Protein AF-A0A2V5YH04-F1 (afdb_monomer)

pLDDT: mean 80.99, std 14.33, range [38.34, 94.12]

Solvent-accessible surface area (backbone atoms only — not comparable to full-atom values): 3971 Å² total; per-residue (Å²): 131,85,84,80,72,72,72,77,68,69,85,50,70,69,36,42,30,38,37,30,36,61,62,99,78,57,46,77,77,46,74,45,78,32,60,45,68,68,56,45,52,54,47,46,38,70,75,67,68,50,49,81,75,50,55,81,28,55,44,79,42,83,43,135

Secondary structure (DSSP, 8-state):
--------------EEEEEEE-SSS-EEEEEEEESSHHHHHHHHHHHHT--HHHHTTEEEEEE-

Foldseek 3Di:
DDDPCPVPVPQQQWWKKWKWFDDPPIHTPGIDTGRDQVVVLVCCCVVVVDDPVRSVRIDIGTDD

Structure (mmCIF, N/CA/C/O backbone):
data_AF-A0A2V5YH04-F1
#
_entry.id   AF-A0A2V5YH04-F1
#
loop_
_atom_site.group_PDB
_atom_site.id
_atom_site.type_symbol
_atom_site.label_atom_id
_atom_site.label_alt_id
_atom_site.label_comp_id
_atom_site.label_asym_id
_atom_site.label_entity_id
_atom_site.label_seq_id
_atom_site.pdbx_PDB_ins_code
_atom_site.Cartn_x
_atom_site.Cartn_y
_atom_site.Cartn_z
_atom_site.occupancy
_atom_site.B_iso_or_equiv
_atom_site.auth_seq_id
_atom_site.auth_comp_id
_atom_site.auth_asym_id
_atom_site.auth_atom_id
_atom_site.pdbx_PDB_model_num
ATOM 1 N N . MET A 1 1 ? 31.971 20.843 -7.617 1.00 38.34 1 MET A N 1
ATOM 2 C CA . MET A 1 1 ? 30.665 21.214 -8.204 1.00 38.34 1 MET A CA 1
ATOM 3 C C . MET A 1 1 ? 29.767 19.994 -8.183 1.00 38.34 1 MET A C 1
ATOM 5 O O . MET A 1 1 ? 30.227 18.905 -8.497 1.00 38.34 1 MET A O 1
ATOM 9 N N . SER A 1 2 ? 28.557 20.176 -7.666 1.00 43.47 2 SER A N 1
ATOM 10 C CA . SER A 1 2 ? 27.657 19.140 -7.164 1.00 43.47 2 SER A CA 1
ATOM 11 C C . SER A 1 2 ?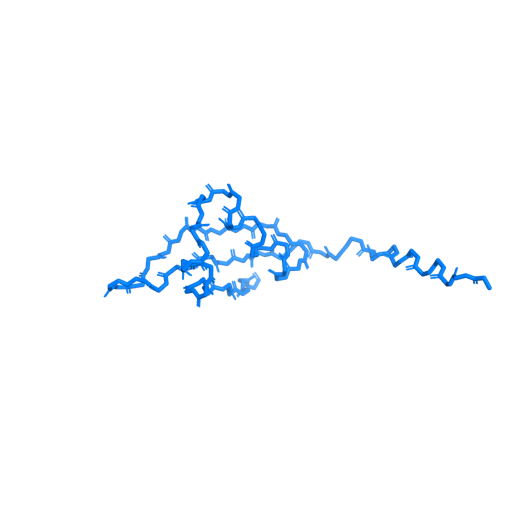 27.412 17.993 -8.144 1.00 43.47 2 SER A C 1
ATOM 13 O O . SER A 1 2 ? 27.103 18.196 -9.313 1.00 43.47 2 SER A O 1
ATOM 15 N N . SER A 1 3 ? 27.548 16.777 -7.616 1.00 49.41 3 SER A N 1
ATOM 16 C CA . SER A 1 3 ? 27.296 15.505 -8.284 1.00 49.41 3 SER A CA 1
ATOM 17 C C . SER A 1 3 ? 25.859 15.448 -8.805 1.00 49.41 3 SER A C 1
ATOM 19 O O . SER A 1 3 ? 24.930 15.115 -8.071 1.00 49.41 3 SER A O 1
ATOM 21 N N . LEU A 1 4 ? 25.675 15.743 -10.092 1.00 56.75 4 LEU A N 1
ATOM 22 C CA . LEU A 1 4 ? 24.477 15.384 -10.844 1.00 56.75 4 LEU A CA 1
ATOM 23 C C . LEU A 1 4 ? 24.524 13.880 -11.125 1.00 56.75 4 LEU A C 1
ATOM 25 O O . LEU A 1 4 ? 24.583 13.432 -12.267 1.00 56.75 4 LEU A O 1
ATOM 29 N N . ARG A 1 5 ? 24.447 13.066 -10.068 1.00 50.56 5 ARG A N 1
ATOM 30 C CA . ARG A 1 5 ? 23.877 11.725 -10.192 1.00 50.56 5 ARG A CA 1
ATOM 31 C C . ARG A 1 5 ? 22.386 11.924 -10.424 1.00 50.56 5 ARG A C 1
ATOM 33 O O . ARG A 1 5 ? 21.573 11.670 -9.539 1.00 50.56 5 ARG A O 1
ATOM 40 N N . SER A 1 6 ? 22.038 12.387 -11.626 1.00 52.41 6 SER A N 1
ATOM 41 C CA . SER A 1 6 ? 20.751 12.060 -12.213 1.00 52.41 6 SER A CA 1
ATOM 42 C C . SER A 1 6 ? 20.769 10.546 -12.308 1.00 52.41 6 SER A C 1
ATOM 44 O O . SER A 1 6 ? 21.344 9.949 -13.217 1.00 52.41 6 SER A O 1
ATOM 46 N N . ARG A 1 7 ? 20.289 9.915 -11.236 1.00 56.31 7 ARG A N 1
ATOM 47 C CA . ARG A 1 7 ? 20.001 8.499 -11.178 1.00 56.31 7 ARG A CA 1
ATOM 48 C C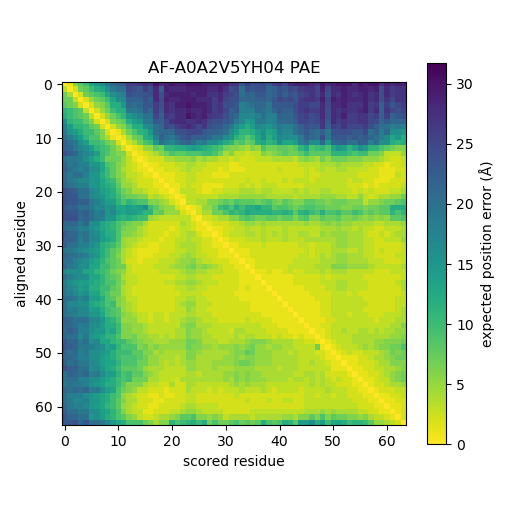 . ARG A 1 7 ? 18.867 8.342 -12.174 1.00 56.31 7 ARG A C 1
ATOM 50 O O . ARG A 1 7 ? 17.705 8.384 -11.790 1.00 56.31 7 ARG A O 1
ATOM 57 N N . ILE A 1 8 ? 19.219 8.223 -13.453 1.00 54.75 8 ILE A N 1
ATOM 58 C CA . ILE A 1 8 ? 18.359 7.651 -14.475 1.00 54.75 8 ILE A CA 1
ATOM 59 C C . ILE A 1 8 ? 18.172 6.219 -13.995 1.00 54.75 8 ILE A C 1
ATOM 61 O O . ILE A 1 8 ? 18.952 5.313 -14.277 1.00 54.75 8 ILE A O 1
ATOM 65 N N . GLN A 1 9 ? 17.219 6.063 -13.085 1.00 55.38 9 GLN A N 1
ATOM 66 C CA . GLN A 1 9 ? 16.777 4.786 -12.598 1.00 55.38 9 GLN A CA 1
ATOM 67 C C . GLN A 1 9 ? 16.126 4.188 -13.836 1.00 55.38 9 GLN A C 1
ATOM 69 O O . GLN A 1 9 ? 15.065 4.653 -14.250 1.00 55.38 9 GLN A O 1
ATOM 74 N N . ALA A 1 10 ? 16.823 3.252 -14.491 1.00 55.84 10 ALA A N 1
ATOM 75 C CA . ALA A 1 10 ? 16.249 2.462 -15.572 1.00 55.84 10 ALA A CA 1
ATOM 76 C C . ALA A 1 10 ? 14.819 2.080 -15.166 1.00 55.84 10 ALA A C 1
ATOM 78 O O . ALA A 1 10 ? 14.639 1.770 -13.979 1.00 55.84 10 ALA A O 1
ATOM 79 N N . PRO A 1 11 ? 13.821 2.149 -16.070 1.00 57.53 11 PRO A N 1
ATOM 80 C C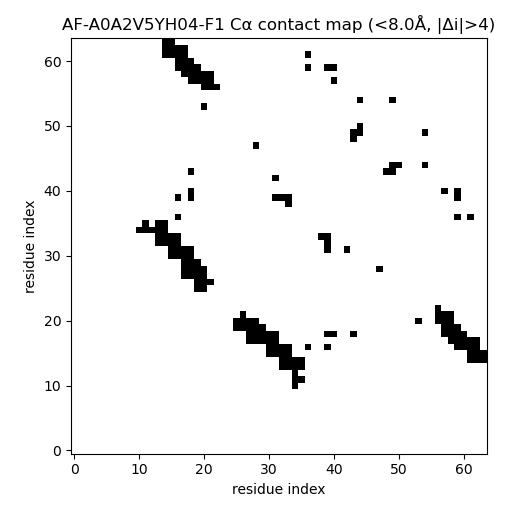A . PRO A 1 11 ? 12.442 1.851 -15.716 1.00 57.53 11 PRO A CA 1
ATOM 81 C C . PRO A 1 11 ? 12.421 0.451 -15.112 1.00 57.53 11 PRO A C 1
ATOM 83 O O . PRO A 1 11 ? 12.575 -0.558 -15.801 1.00 57.53 11 PRO A O 1
ATOM 86 N N . ARG A 1 12 ? 12.349 0.396 -13.778 1.00 65.25 12 ARG A N 1
ATOM 87 C CA . ARG A 1 12 ? 12.220 -0.862 -13.059 1.00 65.25 12 ARG A CA 1
ATOM 88 C C . ARG A 1 12 ? 10.895 -1.421 -13.537 1.00 65.25 12 ARG A C 1
ATOM 90 O O . ARG A 1 12 ? 9.934 -0.659 -13.632 1.00 65.25 12 ARG A O 1
ATOM 97 N N . LYS A 1 13 ? 10.862 -2.710 -13.887 1.00 80.25 13 LYS A N 1
ATOM 98 C CA . LYS A 1 13 ? 9.612 -3.376 -14.265 1.00 80.25 13 LYS A CA 1
ATOM 99 C C . LYS A 1 13 ? 8.537 -2.960 -13.265 1.00 80.25 13 LYS A C 1
ATOM 101 O O . LYS A 1 13 ? 8.788 -3.015 -12.057 1.00 80.25 13 LYS A O 1
ATOM 106 N N . ASN A 1 14 ? 7.406 -2.481 -13.777 1.00 83.19 14 ASN A N 1
ATOM 107 C CA . ASN A 1 14 ? 6.288 -2.119 -12.925 1.00 83.19 14 ASN A CA 1
ATOM 108 C C . ASN A 1 14 ? 5.929 -3.350 -12.099 1.00 83.19 14 ASN A C 1
ATOM 110 O O . ASN A 1 14 ? 5.827 -4.455 -12.629 1.00 83.19 14 ASN A O 1
ATOM 114 N N . LYS A 1 15 ? 5.819 -3.143 -10.794 1.00 89.25 15 LYS A N 1
ATOM 115 C CA . LYS A 1 15 ? 5.356 -4.148 -9.852 1.00 89.25 15 LYS A CA 1
ATOM 116 C C . LYS A 1 15 ? 3.950 -3.767 -9.448 1.00 89.25 15 LYS A C 1
ATOM 118 O O . LYS A 1 15 ? 3.625 -2.578 -9.379 1.00 89.25 15 LYS A O 1
ATOM 123 N N . THR A 1 16 ? 3.138 -4.765 -9.159 1.00 91.62 16 THR A N 1
ATOM 124 C CA . THR A 1 16 ? 1.814 -4.535 -8.601 1.00 91.62 16 THR A CA 1
ATOM 125 C C . THR A 1 16 ? 1.962 -4.383 -7.094 1.00 91.62 16 THR A C 1
ATOM 127 O O . THR A 1 16 ? 2.648 -5.162 -6.443 1.00 91.62 16 THR A O 1
ATOM 130 N N . TRP A 1 17 ? 1.341 -3.366 -6.512 1.00 94.12 17 TRP A N 1
ATOM 131 C CA . TRP A 1 17 ? 1.395 -3.098 -5.080 1.00 94.12 17 TRP A CA 1
ATOM 132 C C . TRP A 1 17 ? -0.012 -3.011 -4.526 1.00 94.12 17 TRP A C 1
ATOM 134 O O . TRP A 1 17 ? -0.799 -2.180 -4.968 1.00 94.12 17 TRP A O 1
ATOM 144 N N . ARG A 1 18 ? -0.315 -3.821 -3.516 1.00 93.19 18 ARG A N 1
ATOM 145 C CA . ARG A 1 18 ? -1.549 -3.720 -2.748 1.00 93.19 18 ARG A CA 1
ATOM 146 C C . ARG A 1 18 ? -1.422 -2.634 -1.696 1.00 93.19 18 ARG A C 1
ATOM 148 O O . ARG A 1 18 ? -0.511 -2.654 -0.868 1.00 93.19 18 ARG A O 1
ATOM 155 N N . LEU A 1 19 ? -2.388 -1.731 -1.696 1.00 91.94 19 LEU A N 1
ATOM 156 C CA . LEU A 1 19 ? -2.535 -0.657 -0.730 1.00 91.94 19 LEU A CA 1
ATOM 157 C C . LEU A 1 19 ? -3.616 -1.045 0.273 1.00 91.94 19 LEU A C 1
ATOM 159 O O . LEU A 1 19 ? -4.763 -1.298 -0.097 1.00 91.94 19 LEU A O 1
ATOM 163 N N . THR A 1 20 ? -3.255 -1.086 1.549 1.00 90.69 20 THR A N 1
ATOM 164 C CA . THR A 1 20 ? -4.180 -1.363 2.653 1.00 90.69 20 THR A CA 1
ATOM 165 C C . THR A 1 20 ? -4.025 -0.276 3.700 1.00 90.69 20 THR A C 1
ATOM 167 O O . THR A 1 20 ? -2.905 0.095 4.024 1.00 90.69 20 THR A O 1
ATOM 170 N N . ILE A 1 21 ? -5.121 0.240 4.244 1.00 90.00 21 ILE A N 1
ATOM 171 C CA . ILE A 1 21 ? -5.086 1.176 5.365 1.00 90.00 21 ILE A CA 1
ATOM 172 C C . ILE A 1 21 ? -5.540 0.493 6.651 1.00 90.00 21 ILE A C 1
ATOM 174 O O . ILE A 1 21 ? -6.618 -0.103 6.726 1.00 90.00 21 ILE A O 1
ATOM 178 N N . ILE A 1 22 ? -4.718 0.592 7.690 1.00 87.12 22 ILE A N 1
ATOM 179 C CA . ILE A 1 22 ? -5.029 0.060 9.014 1.00 87.12 22 ILE A CA 1
ATOM 180 C C . ILE A 1 22 ? -5.927 1.067 9.744 1.00 87.12 22 ILE A C 1
ATOM 182 O O . ILE A 1 22 ? -5.460 1.951 10.458 1.00 87.12 22 ILE A O 1
ATOM 186 N N . ARG A 1 23 ? -7.241 0.942 9.537 1.00 80.25 23 ARG A N 1
ATOM 187 C CA . ARG A 1 23 ? -8.276 1.553 10.394 1.00 80.25 23 ARG A CA 1
ATOM 188 C C . ARG A 1 23 ? -8.852 0.490 11.340 1.00 80.25 23 ARG A C 1
ATOM 190 O O .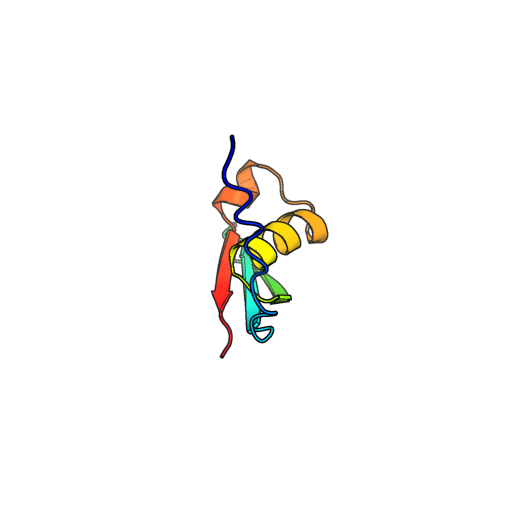 ARG A 1 23 ? -8.134 -0.416 11.744 1.00 80.25 23 ARG A O 1
ATOM 197 N N . SER A 1 24 ? -10.142 0.551 11.666 1.00 76.81 24 SER A N 1
ATOM 198 C CA . SER A 1 24 ? -10.791 -0.373 12.609 1.00 76.81 24 SER A CA 1
ATOM 199 C C . SER A 1 24 ? -10.753 -1.853 12.202 1.00 76.81 24 SER A C 1
ATOM 201 O O . SER A 1 24 ? -10.807 -2.708 13.079 1.00 76.81 24 SER A O 1
ATOM 203 N N . ARG A 1 25 ? -10.674 -2.185 10.903 1.00 78.88 25 ARG A N 1
ATOM 204 C CA . ARG A 1 25 ? -10.668 -3.585 10.421 1.00 78.88 25 ARG A CA 1
ATOM 205 C C . ARG A 1 25 ? -9.635 -3.911 9.338 1.00 78.88 25 ARG A C 1
ATOM 207 O O . ARG A 1 25 ? -9.670 -5.008 8.802 1.00 78.88 25 ARG A O 1
ATOM 214 N N . GLY A 1 26 ? -8.717 -2.992 9.026 1.00 82.69 26 GLY A N 1
ATOM 215 C CA . GLY A 1 26 ? -7.822 -3.129 7.870 1.00 82.69 26 GLY A CA 1
ATOM 216 C C . GLY A 1 26 ? -8.606 -3.095 6.553 1.00 82.69 26 GLY A C 1
ATOM 217 O O . GLY A 1 26 ? -9.2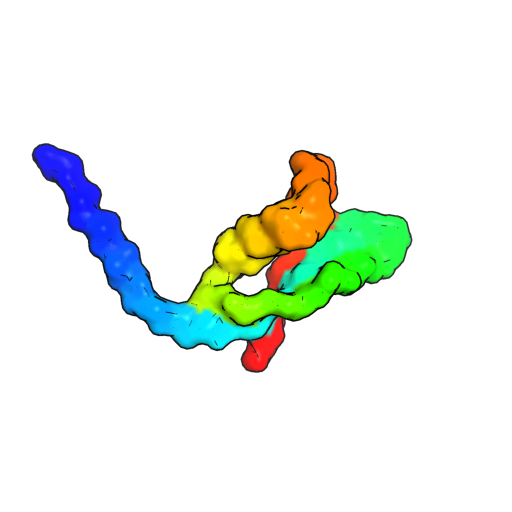45 -4.064 6.160 1.00 82.69 26 GLY A O 1
ATOM 218 N N . GLN A 1 27 ? -8.591 -1.960 5.862 1.00 88.94 27 GLN A N 1
ATOM 219 C CA . GLN A 1 27 ? -9.343 -1.774 4.623 1.00 88.94 27 GLN A CA 1
ATOM 220 C C . GLN A 1 27 ? -8.391 -1.801 3.430 1.00 88.94 27 GLN A C 1
ATOM 222 O O . GLN A 1 27 ? -7.473 -0.988 3.348 1.00 88.94 27 GLN A O 1
ATOM 227 N N . VAL A 1 28 ? -8.621 -2.709 2.481 1.00 89.88 28 VAL A N 1
ATOM 228 C CA . VAL A 1 28 ? -7.902 -2.688 1.201 1.00 89.88 28 VAL A CA 1
ATOM 229 C C . VAL A 1 28 ? -8.418 -1.510 0.376 1.00 89.88 28 VAL A C 1
ATOM 231 O O . VAL A 1 28 ? -9.621 -1.380 0.158 1.00 89.88 28 VAL A O 1
ATOM 234 N N . LEU A 1 29 ? -7.504 -0.645 -0.057 1.00 88.25 29 LEU A N 1
ATOM 235 C CA . LEU A 1 29 ? -7.802 0.527 -0.880 1.00 88.25 29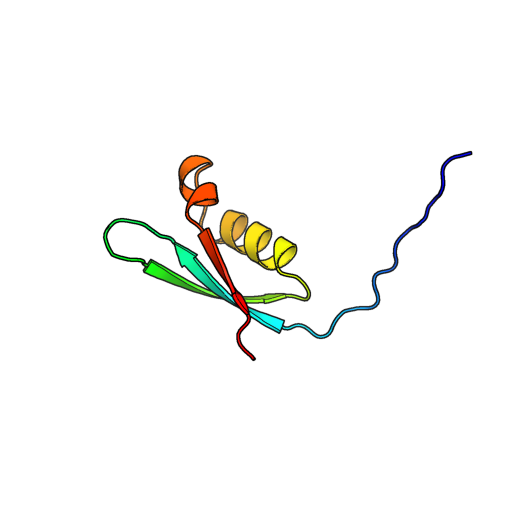 LEU A CA 1
ATOM 236 C C . LEU A 1 29 ? -7.758 0.190 -2.376 1.00 88.25 29 LEU A C 1
ATOM 238 O O . LEU A 1 29 ? -8.519 0.748 -3.163 1.00 88.25 29 LEU A O 1
ATOM 242 N N . GLY A 1 30 ? -6.887 -0.741 -2.767 1.00 89.75 30 GLY A N 1
ATOM 243 C CA . GLY A 1 30 ? -6.753 -1.219 -4.141 1.00 89.75 30 GLY A CA 1
ATOM 244 C C . GLY A 1 30 ? -5.332 -1.673 -4.451 1.00 89.75 30 GLY A C 1
ATOM 245 O O . GLY A 1 30 ? -4.473 -1.684 -3.571 1.00 89.75 30 GLY A O 1
ATOM 246 N N . ASP A 1 31 ? -5.089 -2.034 -5.706 1.00 92.38 31 ASP A N 1
ATOM 247 C CA . ASP A 1 31 ? -3.755 -2.343 -6.217 1.00 92.38 31 ASP A CA 1
ATOM 248 C C . ASP A 1 31 ? -3.280 -1.211 -7.161 1.00 92.38 31 ASP A C 1
ATOM 250 O O . ASP A 1 31 ? -4.094 -0.569 -7.830 1.00 92.38 31 ASP A O 1
ATOM 254 N N . VAL A 1 32 ? -1.973 -0.933 -7.194 1.00 90.31 32 VAL A N 1
ATOM 255 C CA . VAL A 1 32 ? -1.343 0.057 -8.086 1.00 90.31 32 VAL A CA 1
ATOM 256 C C . VAL A 1 32 ? -0.107 -0.524 -8.758 1.00 90.31 32 VAL A C 1
ATOM 258 O O . VAL A 1 32 ? 0.703 -1.183 -8.112 1.00 90.31 32 VAL A O 1
ATOM 261 N N . GLU A 1 33 ? 0.062 -0.253 -10.048 1.00 90.94 33 GLU A N 1
ATOM 262 C CA . GLU A 1 33 ? 1.248 -0.666 -10.798 1.00 90.94 33 GLU A CA 1
ATOM 263 C C . GLU A 1 33 ? 2.272 0.459 -10.840 1.00 90.94 33 GLU A C 1
ATOM 265 O O . GLU A 1 33 ? 2.076 1.481 -11.498 1.00 90.94 33 GLU A O 1
ATOM 270 N N . VAL A 1 34 ? 3.375 0.279 -10.122 1.00 90.12 34 VAL A N 1
ATOM 271 C CA . VAL A 1 34 ? 4.452 1.268 -10.047 1.00 90.12 34 VAL A CA 1
ATOM 272 C C . VAL A 1 34 ? 5.805 0.586 -9.838 1.00 90.12 34 VAL A C 1
ATOM 274 O O . VAL A 1 34 ? 5.885 -0.520 -9.298 1.00 90.12 34 VAL A O 1
ATOM 277 N N . PRO A 1 35 ? 6.908 1.232 -10.246 1.00 88.19 35 PRO A N 1
ATOM 278 C CA . PRO A 1 35 ? 8.240 0.632 -10.175 1.00 88.19 35 PRO A CA 1
ATOM 279 C C . PRO A 1 35 ? 8.786 0.479 -8.748 1.00 88.19 35 PRO A C 1
ATOM 281 O O . PRO A 1 35 ? 9.705 -0.316 -8.529 1.00 88.19 35 PRO A O 1
ATOM 284 N N . THR A 1 36 ? 8.295 1.262 -7.780 1.00 88.81 36 THR A N 1
ATOM 285 C CA . THR A 1 36 ? 8.836 1.279 -6.413 1.00 88.81 36 THR A CA 1
ATOM 286 C C . THR A 1 36 ? 7.757 1.423 -5.346 1.00 88.81 36 THR A C 1
ATOM 288 O O . THR A 1 36 ? 6.666 1.935 -5.599 1.00 88.81 36 THR A O 1
ATOM 291 N N . ARG A 1 37 ? 8.100 1.008 -4.121 1.00 87.81 37 ARG A N 1
ATOM 292 C CA . ARG A 1 37 ? 7.231 1.127 -2.947 1.00 87.81 37 ARG A CA 1
ATOM 293 C C . ARG A 1 37 ? 6.907 2.586 -2.627 1.00 87.81 37 ARG A C 1
ATOM 295 O O . ARG A 1 37 ? 5.768 2.898 -2.304 1.00 87.81 37 ARG A O 1
ATOM 302 N N . GLU A 1 38 ? 7.883 3.480 -2.750 1.00 89.19 38 GLU A N 1
ATOM 303 C CA . GLU A 1 38 ? 7.711 4.910 -2.467 1.00 89.19 38 GLU A CA 1
ATOM 304 C C . GLU A 1 38 ? 6.735 5.551 -3.461 1.00 89.19 38 GLU A C 1
ATOM 306 O O . GLU A 1 38 ? 5.906 6.378 -3.085 1.00 89.19 38 GLU A O 1
ATOM 311 N N . ALA A 1 39 ? 6.781 5.124 -4.728 1.00 89.19 39 ALA A N 1
ATOM 312 C CA . ALA A 1 39 ? 5.812 5.54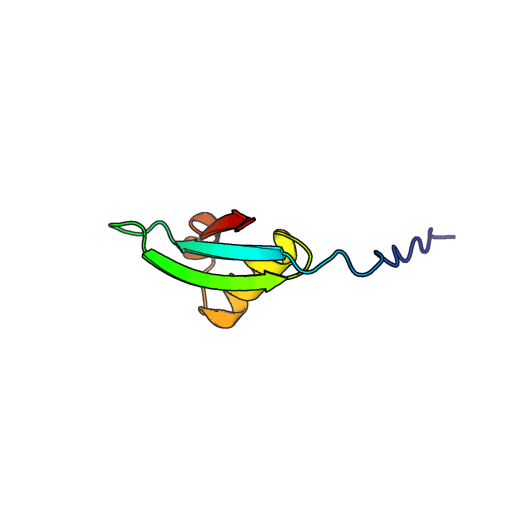4 -5.732 1.00 89.19 39 ALA A CA 1
ATOM 313 C C . ALA A 1 39 ? 4.405 5.008 -5.421 1.00 89.19 39 ALA A C 1
ATOM 315 O O . ALA A 1 39 ? 3.426 5.721 -5.637 1.00 89.19 39 ALA A O 1
ATOM 316 N N . ALA A 1 40 ? 4.291 3.792 -4.874 1.00 90.81 40 ALA A N 1
ATOM 317 C CA . ALA A 1 40 ? 3.006 3.218 -4.467 1.00 90.81 40 ALA A CA 1
ATOM 318 C C . ALA A 1 40 ? 2.411 3.971 -3.274 1.00 90.81 40 ALA A C 1
ATOM 320 O O . ALA A 1 40 ? 1.218 4.261 -3.270 1.00 90.81 40 ALA A O 1
ATOM 321 N N . GLU A 1 41 ? 3.236 4.352 -2.300 1.00 88.88 41 GLU A N 1
ATOM 322 C CA . GLU A 1 41 ? 2.812 5.171 -1.164 1.00 88.88 41 GLU A CA 1
ATOM 323 C C . GLU A 1 41 ? 2.362 6.568 -1.614 1.00 88.88 41 GLU A C 1
ATOM 325 O O . GLU A 1 41 ? 1.263 7.006 -1.274 1.00 88.88 41 GLU A O 1
ATOM 330 N N . ALA A 1 42 ? 3.145 7.243 -2.462 1.00 89.75 42 ALA A N 1
ATOM 331 C CA . ALA A 1 42 ? 2.765 8.541 -3.020 1.00 89.75 42 ALA A CA 1
ATOM 332 C C . ALA A 1 42 ? 1.462 8.459 -3.838 1.00 89.75 42 ALA A C 1
ATOM 334 O O . ALA A 1 42 ? 0.596 9.335 -3.732 1.00 89.75 42 ALA A O 1
ATOM 335 N N . ALA A 1 43 ? 1.293 7.388 -4.620 1.00 89.94 43 ALA A N 1
ATOM 336 C CA . ALA A 1 43 ? 0.062 7.117 -5.351 1.00 89.94 43 ALA A CA 1
ATOM 337 C C . ALA A 1 43 ? -1.118 6.875 -4.402 1.00 89.94 43 ALA A C 1
ATOM 339 O O . ALA A 1 43 ? -2.199 7.406 -4.650 1.00 89.94 43 ALA A O 1
ATOM 340 N N . ALA A 1 44 ? -0.918 6.145 -3.301 1.00 88.38 44 ALA A N 1
ATOM 341 C CA . ALA A 1 44 ? -1.944 5.905 -2.291 1.00 88.38 44 ALA A CA 1
ATOM 342 C C . ALA A 1 44 ? -2.433 7.218 -1.669 1.00 88.38 44 ALA A C 1
ATOM 344 O O . ALA A 1 44 ? -3.630 7.494 -1.638 1.00 88.38 44 ALA A O 1
ATOM 345 N N . VAL A 1 45 ? -1.499 8.069 -1.245 1.00 88.06 45 VAL A N 1
ATOM 346 C CA . VAL A 1 45 ? -1.811 9.373 -0.655 1.00 88.06 45 VAL A CA 1
ATOM 347 C C . VAL A 1 45 ? -2.584 10.254 -1.628 1.00 88.06 45 VAL A C 1
ATOM 349 O O . VAL A 1 45 ? -3.606 10.827 -1.254 1.00 88.06 45 VAL A O 1
ATOM 352 N N . LYS A 1 46 ? -2.122 10.343 -2.880 1.00 88.75 46 LYS A N 1
ATOM 353 C CA . LYS A 1 46 ? -2.750 11.181 -3.907 1.00 88.75 46 LYS A CA 1
ATOM 354 C C . LYS A 1 46 ? -4.124 10.654 -4.325 1.00 88.75 46 LYS A C 1
ATOM 356 O O . LYS A 1 46 ? -5.042 11.445 -4.506 1.00 88.75 46 LYS A O 1
ATOM 361 N N . ARG A 1 47 ? -4.265 9.338 -4.503 1.00 86.69 47 ARG A N 1
ATOM 362 C CA . ARG A 1 47 ? -5.486 8.704 -5.025 1.00 86.69 47 ARG A CA 1
ATOM 363 C C . ARG A 1 47 ? -6.588 8.595 -3.977 1.00 86.69 47 ARG A C 1
ATOM 365 O O . ARG A 1 47 ? -7.752 8.737 -4.329 1.00 86.69 47 ARG A O 1
ATOM 372 N N . PHE A 1 48 ? -6.227 8.352 -2.719 1.00 82.12 48 PHE A N 1
ATOM 373 C CA . PHE A 1 48 ? -7.187 8.138 -1.633 1.00 82.12 48 PHE A CA 1
ATOM 374 C C . PHE A 1 48 ? -7.308 9.332 -0.678 1.00 82.12 48 PHE A C 1
ATOM 376 O O . PHE A 1 48 ? -8.015 9.230 0.320 1.00 82.12 48 PHE A O 1
ATOM 383 N N . GLY A 1 49 ? -6.644 10.458 -0.975 1.00 84.31 49 GLY A N 1
ATOM 384 C CA . GLY A 1 49 ? -6.774 11.700 -0.205 1.00 84.31 49 GLY A CA 1
ATOM 385 C C . GLY A 1 49 ? -6.392 11.537 1.265 1.00 84.31 49 GLY A C 1
ATOM 386 O O . GLY A 1 49 ? -7.063 12.072 2.142 1.00 84.31 49 GLY A O 1
ATOM 387 N N . LEU A 1 50 ? -5.354 10.743 1.543 1.00 83.50 50 LEU A N 1
ATOM 388 C CA . LEU A 1 50 ? -5.039 10.319 2.905 1.00 83.50 50 LEU A CA 1
ATOM 389 C C . LEU A 1 50 ? -4.487 11.480 3.735 1.00 83.50 50 LEU A C 1
ATOM 391 O O . LEU A 1 50 ? -3.524 12.149 3.335 1.00 83.50 50 LEU A O 1
ATOM 395 N N . SER A 1 51 ? -5.090 11.680 4.909 1.00 84.56 51 SER A N 1
ATOM 396 C CA . SER A 1 51 ? -4.620 12.636 5.908 1.00 84.56 51 SER A CA 1
ATOM 397 C C . SER A 1 51 ? -3.218 12.245 6.404 1.00 84.56 51 SER A C 1
ATOM 399 O O . SER A 1 51 ? -2.819 11.083 6.282 1.00 84.56 51 SER A O 1
ATOM 401 N N . PRO A 1 52 ? -2.442 13.177 6.985 1.00 83.00 52 PRO A N 1
ATOM 402 C CA . PRO A 1 52 ? -1.134 12.857 7.566 1.00 83.00 52 PRO A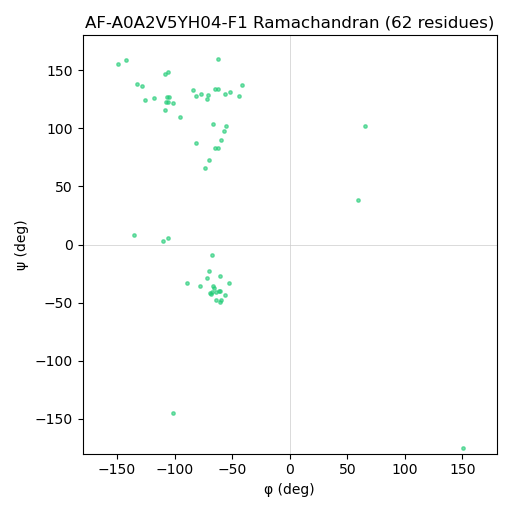 CA 1
ATOM 403 C C . PRO A 1 52 ? -1.184 11.703 8.581 1.00 83.00 52 PRO A C 1
ATOM 405 O O . PRO A 1 52 ? -0.258 10.903 8.667 1.00 83.00 52 PRO A O 1
ATOM 408 N N . GLU A 1 53 ? -2.293 11.590 9.306 1.00 83.31 53 GLU A N 1
ATOM 409 C CA . GLU A 1 53 ? -2.558 10.547 10.298 1.00 83.31 53 GLU A CA 1
ATOM 410 C C . GLU A 1 53 ? -2.753 9.176 9.638 1.00 83.31 53 GLU A C 1
ATOM 412 O O . GLU A 1 53 ? -2.231 8.160 10.102 1.00 83.31 53 GLU A O 1
ATOM 417 N N . ASP A 1 54 ? -3.478 9.158 8.519 1.00 83.31 54 ASP A N 1
ATOM 418 C CA . ASP A 1 54 ? -3.740 7.961 7.731 1.00 83.31 54 ASP A CA 1
ATOM 419 C C . ASP A 1 54 ? -2.486 7.479 6.989 1.00 83.31 54 ASP A C 1
ATOM 421 O O . ASP A 1 54 ? -2.337 6.273 6.793 1.00 83.31 54 ASP A O 1
ATOM 425 N N . ARG A 1 55 ? -1.554 8.378 6.628 1.00 83.88 55 ARG A N 1
ATOM 426 C CA . ARG A 1 55 ? -0.274 8.013 5.983 1.00 83.88 55 ARG A CA 1
ATOM 427 C C . ARG A 1 55 ? 0.527 7.019 6.810 1.00 83.88 55 ARG A C 1
ATOM 429 O O . ARG A 1 55 ? 0.985 6.014 6.278 1.00 83.88 55 ARG A O 1
ATOM 436 N N . ASN A 1 56 ? 0.596 7.241 8.120 1.00 86.38 56 ASN A N 1
ATOM 437 C CA . ASN A 1 56 ? 1.298 6.352 9.050 1.00 86.38 56 ASN A CA 1
ATOM 438 C C . ASN A 1 56 ? 0.626 4.977 9.204 1.00 86.38 56 ASN A C 1
ATOM 440 O O . ASN A 1 56 ? 1.183 4.079 9.831 1.00 86.38 56 ASN A O 1
ATOM 444 N N . ARG A 1 57 ? -0.581 4.809 8.654 1.00 89.25 57 ARG A N 1
ATOM 445 C CA . ARG A 1 57 ? -1.387 3.586 8.716 1.00 89.25 57 ARG A CA 1
ATOM 446 C C . ARG A 1 57 ? -1.484 2.877 7.367 1.00 89.25 57 ARG A C 1
ATOM 448 O O . ARG A 1 57 ? -2.187 1.869 7.271 1.00 89.25 57 ARG A O 1
ATOM 455 N N . ILE A 1 58 ? -0.811 3.379 6.330 1.00 91.31 58 ILE A N 1
ATOM 456 C CA . ILE A 1 58 ? -0.756 2.715 5.028 1.00 91.31 58 ILE A CA 1
ATOM 457 C C . ILE A 1 58 ? 0.221 1.547 5.103 1.00 91.31 58 ILE A C 1
ATOM 459 O O . ILE A 1 58 ? 1.387 1.687 5.464 1.00 91.31 58 ILE A O 1
ATOM 463 N N . VAL A 1 59 ? -0.249 0.391 4.662 1.00 91.50 59 VAL A N 1
ATOM 464 C CA . VAL A 1 59 ? 0.563 -0.775 4.352 1.00 91.50 59 VAL A CA 1
ATOM 465 C C . VAL A 1 59 ? 0.608 -0.922 2.841 1.00 91.50 59 VAL A C 1
ATOM 467 O O . VAL A 1 59 ? -0.423 -1.048 2.177 1.00 91.50 59 VAL A O 1
ATOM 470 N N . VAL A 1 60 ? 1.826 -0.913 2.310 1.00 92.06 60 VAL A N 1
ATOM 471 C CA . VAL A 1 60 ? 2.114 -1.153 0.899 1.00 92.06 60 VAL A CA 1
ATOM 472 C C . VAL A 1 60 ? 2.773 -2.521 0.789 1.00 92.06 60 VAL A C 1
ATOM 474 O O . VAL A 1 60 ? 3.864 -2.725 1.325 1.00 92.06 60 VAL A O 1
ATOM 477 N N . GLN A 1 61 ? 2.106 -3.455 0.118 1.00 93.38 61 GLN A N 1
ATOM 478 C CA . GLN A 1 61 ? 2.571 -4.829 -0.046 1.00 93.38 61 GLN A CA 1
ATOM 479 C C . GLN A 1 61 ? 2.792 -5.132 -1.527 1.00 93.38 61 GLN A C 1
ATOM 481 O O . GLN A 1 61 ? 1.887 -4.950 -2.334 1.00 93.38 61 GLN A O 1
ATOM 486 N N . GLU A 1 62 ? 3.984 -5.600 -1.892 1.00 91.81 62 GLU A N 1
ATOM 487 C CA . GLU A 1 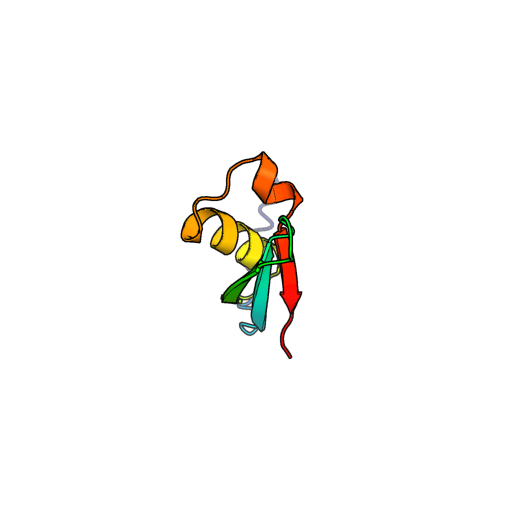62 ? 4.251 -6.065 -3.255 1.00 91.81 62 GLU A CA 1
ATOM 488 C C . GLU A 1 62 ? 3.393 -7.303 -3.562 1.00 91.81 62 GLU A C 1
ATOM 490 O O . GLU A 1 62 ? 3.286 -8.226 -2.751 1.00 91.81 62 GLU A O 1
ATOM 495 N N . ARG A 1 63 ? 2.762 -7.303 -4.732 1.00 86.00 63 ARG A N 1
ATOM 496 C CA . ARG A 1 63 ? 2.065 -8.434 -5.339 1.00 86.00 63 ARG A CA 1
ATOM 497 C C . ARG A 1 63 ? 2.982 -8.939 -6.453 1.00 86.00 63 ARG A C 1
ATOM 499 O O . ARG A 1 63 ? 3.449 -8.125 -7.248 1.00 86.00 63 ARG A O 1
ATOM 506 N N . GLY A 1 64 ? 3.274 -10.239 -6.414 1.00 72.62 64 GLY A N 1
ATOM 507 C CA . GLY A 1 64 ? 4.271 -10.903 -7.264 1.00 72.62 64 GLY A CA 1
ATOM 508 C C . GLY A 1 64 ? 4.092 -10.687 -8.758 1.00 72.62 64 GLY A C 1
ATOM 509 O O . GLY A 1 64 ? 2.941 -10.450 -9.188 1.00 72.62 64 GLY A O 1
#

Nearest PDB structures (foldseek):
  3egr-assembly1_B-2  TM=6.726E-01  e=5.348E-01  Cupriavidus pinatubonensis JMP134
  4iit-assembly1_B-2  TM=5.921E-01  e=6.049E-01  Klebsiella pneumoniae subsp. pneumoniae MGH 78578
  8ckb-assembly1_I001  TM=5.732E-01  e=3.609E+00  Bacteroides phage crAss001
  6zss-assembly1_A  TM=3.571E-01  e=3.838E+00  Homo sapiens

Radius of gyration: 14.21 Å; Cα contacts (8 Å, |Δi|>4): 92; chains: 1; bounding box: 42×32×28 Å

Mean predicted aligned error: 8.45 Å

Sequence (64 aa):
MSSLRSRIQAPRKNKTWRLTIIRSRGQVLGDVEVPTREAAEAAAVKRFGLSPEDRNRIVVQERG